Protein AF-A0A5N5SVX3-F1 (afdb_monomer)

Sequence (166 aa):
MLTALQTALSVWGTINLKQEFDIITFYPKSSYVYQILTKINQYFPHEGMRGTVYIENIDLPEELNKLQWLSESLKKNKFISKLDNLEIEDVSREFFSEILGKFLFSPKGMKYQNYFFFNESLECLEDAPEILAVKFHYVHRIINGRDDQLKAMDEVKSLVAGANFS

pLDDT: mean 88.14, std 5.83, range [69.75, 96.25]

Secondary structure (DSSP, 8-state):
-HHHHHHHHHHHHHHT------GGGGS-TTSHHHHHHHHHHHH-TT---EEEEEEES--HHHHHHHHHHHHHHHHH-TTEEEE---------HHHHHHHHHHHHHSTTTGGGGGGEEESS---TTSPPPPEEEEEEEEEEPP--SHHHHHHHHHHHHHHHHHH---

Organism: NCBI:txid96803

Nearest PDB structures (foldseek):
  7df8-assembly1_A  TM=6.573E-01  e=2.166E-01  Homo sapiens
  3t9n-assembly1_D  TM=5.082E-01  e=9.854E-01  Caldanaerobacter subterraneus subsp. tengcongensis
  6v3f-assembly1_A  TM=3.993E-01  e=5.447E-01  Rattus norvegicus
  5euf-assembly1_B  TM=2.939E-01  e=3.679E+00  Helicobacter pylori
  6yws-assembly1_f  TM=1.762E-01  e=3.019E+00  Neurospora crassa OR74A

InterPro domains:
  IPR051697 Patched domain-containing protein [PTHR10796] (3-162)

Solvent-accessible surface area (backbone atoms only — not comparable to full-atom values): 9692 Å² total; per-residue (Å²): 112,72,66,62,51,54,49,50,52,51,51,54,52,60,73,67,61,74,81,70,87,62,75,65,79,75,42,58,80,87,38,68,65,34,51,50,55,54,48,48,55,69,77,42,70,59,65,31,62,74,47,74,52,78,45,68,61,49,58,55,74,80,41,48,65,44,52,51,51,45,52,54,51,48,68,68,34,89,50,43,61,47,68,66,81,82,87,74,78,94,53,61,71,92,50,36,37,49,51,47,20,48,38,35,74,30,94,82,28,43,85,50,45,86,28,54,38,51,81,53,84,85,53,86,92,37,59,40,56,62,56,46,29,42,44,51,46,35,24,26,32,64,64,83,54,52,72,57,45,51,50,47,51,49,52,51,51,51,49,58,62,68,49,62,84,97

Radius of gyration: 22.87 Å; Cα contacts (8 Å, |Δi|>4): 187; chains: 1; bounding box: 53×40×68 Å

Foldseek 3Di:
DVVVVVVVVVVVCVVPDAPFDDPLVPDDCPDPVNVVVVVCCVPVQWFADKDKDKDFPFPCLVLVVLVVQLQVLLVPDPFFRDWDDDPDDNDPPVCRQQVLLAQCPDPNNVVQVVQFDAPDDRDHNDGHHHTGMGMIMTTTTDDGGDVVVVVVVVSSVVSVVVSPGD

Mean predicted aligned error: 7.03 Å

Structure (mmCIF, N/CA/C/O backbone):
data_AF-A0A5N5SVX3-F1
#
_entry.id   AF-A0A5N5SVX3-F1
#
loop_
_atom_site.group_PDB
_atom_site.id
_atom_site.type_symbol
_atom_site.label_atom_id
_atom_site.label_alt_id
_atom_site.label_comp_id
_atom_site.label_asym_id
_atom_site.label_entity_id
_atom_site.label_seq_id
_atom_site.pdbx_PDB_ins_code
_atom_site.Cartn_x
_atom_site.Cartn_y
_atom_site.Cartn_z
_atom_site.occupancy
_atom_site.B_iso_or_equiv
_atom_site.auth_seq_id
_atom_site.auth_comp_id
_atom_site.auth_asym_id
_atom_site.auth_atom_id
_atom_site.pdbx_PDB_model_num
ATOM 1 N N . MET A 1 1 ? 28.198 -23.779 -42.600 1.00 69.75 1 MET A N 1
ATOM 2 C CA . MET A 1 1 ? 28.848 -22.768 -41.731 1.00 69.75 1 MET A CA 1
ATOM 3 C C . MET A 1 1 ? 27.986 -21.521 -41.531 1.00 69.75 1 MET A C 1
ATOM 5 O O . MET A 1 1 ? 27.806 -21.139 -40.386 1.00 69.75 1 MET A O 1
ATOM 9 N N . LEU A 1 2 ? 27.398 -20.923 -42.577 1.00 86.56 2 LEU A N 1
ATOM 10 C CA . LEU A 1 2 ? 26.592 -19.692 -42.452 1.00 86.56 2 LEU A CA 1
ATOM 11 C C . LEU A 1 2 ? 25.336 -19.841 -41.564 1.00 86.56 2 LEU A C 1
ATOM 13 O O . LEU A 1 2 ? 25.041 -18.973 -40.750 1.00 86.56 2 LEU A O 1
ATOM 17 N N . THR A 1 3 ? 24.634 -20.972 -41.666 1.00 92.06 3 THR A N 1
ATOM 18 C CA . THR A 1 3 ? 23.423 -21.250 -40.873 1.00 92.06 3 THR A CA 1
ATOM 19 C C . THR A 1 3 ? 23.722 -21.395 -39.382 1.00 92.06 3 THR A C 1
ATOM 21 O O . THR A 1 3 ? 23.010 -20.826 -38.564 1.00 92.06 3 THR A O 1
ATOM 24 N N . ALA A 1 4 ? 24.817 -22.076 -39.030 1.00 91.94 4 ALA A N 1
ATOM 25 C CA . ALA A 1 4 ? 25.261 -22.227 -37.644 1.00 91.94 4 ALA A CA 1
ATOM 26 C C . ALA A 1 4 ? 25.611 -20.875 -36.993 1.00 91.94 4 ALA A C 1
ATOM 28 O O . ALA A 1 4 ? 25.334 -20.654 -35.814 1.00 91.94 4 ALA A O 1
ATOM 29 N N . LEU A 1 5 ? 26.175 -19.946 -37.774 1.00 94.56 5 LEU A N 1
ATOM 30 C CA . LEU A 1 5 ? 26.457 -18.586 -37.317 1.00 94.56 5 LEU A CA 1
ATOM 31 C C . LEU A 1 5 ? 25.161 -17.796 -37.068 1.00 94.56 5 LEU A C 1
ATOM 33 O O . LEU A 1 5 ? 25.022 -17.159 -36.027 1.00 94.56 5 LEU A O 1
ATOM 37 N N . GLN A 1 6 ? 24.187 -17.880 -37.979 1.00 92.62 6 GLN A N 1
ATOM 38 C CA . GLN A 1 6 ? 22.890 -17.214 -37.823 1.00 92.62 6 GLN A CA 1
ATOM 39 C C . GLN A 1 6 ? 22.106 -17.755 -36.620 1.00 92.62 6 GLN A C 1
ATOM 41 O O . GLN A 1 6 ? 21.503 -16.974 -35.881 1.00 92.62 6 GLN A O 1
ATOM 46 N N . THR A 1 7 ? 22.148 -19.068 -36.373 1.00 95.56 7 THR A N 1
ATOM 47 C CA . THR A 1 7 ? 21.523 -19.651 -35.179 1.00 95.56 7 THR A CA 1
ATOM 48 C C . THR A 1 7 ? 22.220 -19.198 -33.903 1.00 95.56 7 THR A C 1
ATOM 50 O O . THR A 1 7 ? 21.536 -18.850 -32.948 1.00 95.56 7 THR A O 1
ATOM 53 N N . ALA A 1 8 ? 23.556 -19.121 -33.886 1.00 95.19 8 ALA A N 1
ATOM 54 C CA . ALA A 1 8 ? 24.293 -18.645 -32.715 1.00 95.19 8 ALA A CA 1
ATOM 55 C C . ALA A 1 8 ? 23.952 -17.183 -32.376 1.00 95.19 8 ALA A C 1
ATOM 57 O O . ALA A 1 8 ? 23.691 -16.867 -31.217 1.00 95.19 8 ALA A O 1
ATOM 58 N N . LEU A 1 9 ? 23.865 -16.309 -33.386 1.00 95.44 9 LEU A N 1
ATOM 59 C CA . LEU A 1 9 ? 23.450 -14.913 -33.207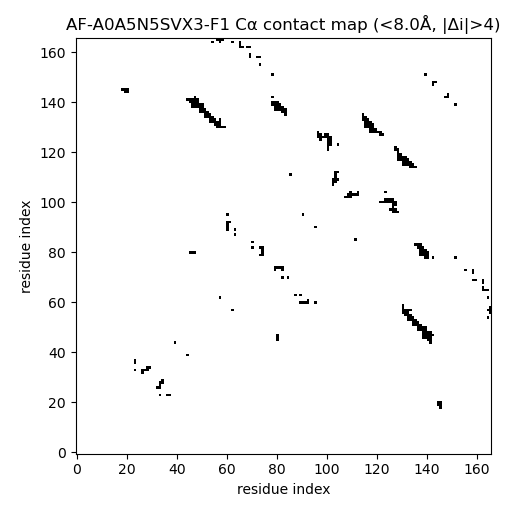 1.00 95.44 9 LEU A CA 1
ATOM 60 C C . LEU A 1 9 ? 21.994 -14.795 -32.737 1.00 95.44 9 LEU A C 1
ATOM 62 O O . LEU A 1 9 ? 21.694 -13.983 -31.865 1.00 95.44 9 LEU A O 1
ATOM 66 N N . SER A 1 10 ? 21.102 -15.632 -33.270 1.00 95.44 10 SER A N 1
ATOM 67 C CA . SER A 1 10 ? 19.686 -15.642 -32.879 1.00 95.44 10 SER A CA 1
ATOM 68 C C . SER A 1 10 ? 19.505 -16.099 -31.429 1.00 95.44 10 SER A C 1
ATOM 70 O O . SER A 1 10 ? 18.766 -15.474 -30.669 1.00 95.44 10 SER A O 1
ATOM 72 N N . VAL A 1 11 ? 20.222 -17.149 -31.014 1.00 96.19 11 VAL A N 1
ATOM 73 C CA . VAL A 1 11 ? 20.224 -17.632 -29.624 1.00 96.19 11 VAL A CA 1
ATOM 74 C C . VAL A 1 11 ? 20.795 -16.566 -28.691 1.00 96.19 11 VAL A C 1
ATOM 76 O O . VAL A 1 11 ? 20.185 -16.264 -27.669 1.00 96.19 11 VAL A O 1
ATOM 79 N N . TRP A 1 12 ? 21.914 -15.936 -29.059 1.00 96.25 12 TRP A N 1
ATOM 80 C CA . TRP A 1 12 ? 22.507 -14.863 -28.259 1.00 96.25 12 TRP A CA 1
ATOM 81 C C . TRP A 1 12 ? 21.570 -13.656 -28.114 1.00 96.25 12 TRP A C 1
ATOM 83 O O . TRP A 1 12 ? 21.415 -13.129 -27.012 1.00 96.25 12 TRP A O 1
ATOM 93 N N . GLY A 1 13 ? 20.892 -13.253 -29.192 1.00 94.31 13 GLY A N 1
ATOM 94 C CA . GLY A 1 13 ? 19.885 -12.192 -29.148 1.00 94.31 13 GLY A CA 1
ATOM 95 C C . GLY A 1 13 ? 18.689 -12.552 -28.264 1.00 94.31 13 GLY A C 1
ATOM 96 O O . GLY A 1 13 ? 18.210 -11.710 -27.511 1.00 94.31 13 GLY A O 1
ATOM 97 N N . THR A 1 14 ? 18.257 -13.815 -28.289 1.00 93.94 14 THR A N 1
ATOM 98 C CA . THR A 1 14 ? 17.138 -14.300 -27.464 1.00 93.94 14 THR A CA 1
ATOM 99 C C . THR A 1 14 ? 17.491 -14.306 -25.975 1.00 93.94 14 THR A C 1
ATOM 101 O O . THR A 1 14 ? 16.673 -13.905 -25.155 1.00 93.94 14 THR A O 1
ATOM 104 N N . ILE A 1 15 ? 18.717 -14.702 -25.614 1.00 92.88 15 ILE A N 1
ATOM 105 C CA . ILE A 1 15 ? 19.181 -14.712 -24.215 1.00 92.88 15 ILE A CA 1
ATOM 106 C C . ILE A 1 15 ? 19.288 -13.289 -23.645 1.00 92.88 15 ILE A C 1
ATOM 108 O O . ILE A 1 15 ? 19.004 -13.077 -22.470 1.00 92.88 15 ILE A O 1
ATOM 112 N N . ASN A 1 16 ? 19.681 -12.308 -24.462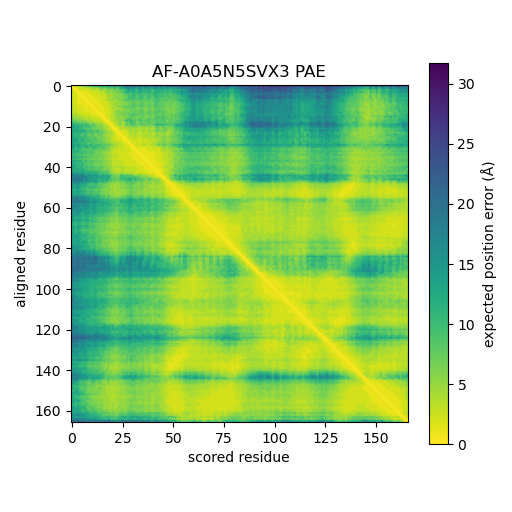 1.00 89.81 16 ASN A N 1
ATOM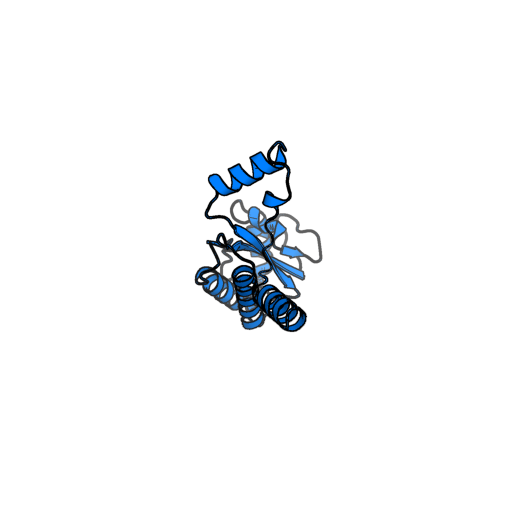 113 C CA . ASN A 1 16 ? 19.842 -10.916 -24.026 1.00 89.81 16 ASN A CA 1
ATOM 114 C C . ASN A 1 16 ? 18.563 -10.074 -24.155 1.00 89.81 16 ASN A C 1
ATOM 116 O O . ASN A 1 16 ? 18.600 -8.863 -23.920 1.00 89.81 16 ASN A O 1
ATOM 120 N N . LEU A 1 17 ? 17.438 -10.683 -24.536 1.00 87.88 17 LEU A N 1
ATOM 121 C CA . LEU A 1 17 ? 16.177 -9.976 -24.682 1.00 87.88 17 LEU A CA 1
ATOM 122 C C . LEU A 1 17 ? 15.683 -9.510 -23.305 1.00 87.88 17 LEU A C 1
ATOM 124 O O . LEU A 1 17 ? 15.272 -10.311 -22.466 1.00 87.88 17 LEU A O 1
ATOM 128 N N . LYS A 1 18 ? 15.699 -8.197 -23.076 1.00 80.06 18 LYS A N 1
ATOM 129 C CA . LYS A 1 18 ? 15.098 -7.592 -21.888 1.00 80.06 18 LYS A CA 1
ATOM 130 C C . LYS A 1 18 ? 13.640 -7.261 -22.161 1.00 80.06 18 LYS A C 1
ATOM 132 O O . LYS A 1 18 ? 13.321 -6.569 -23.124 1.00 80.06 18 LYS A O 1
ATOM 137 N N . GLN A 1 19 ? 12.757 -7.725 -21.286 1.00 74.62 19 GLN A N 1
ATOM 138 C CA . GLN A 1 19 ? 11.367 -7.293 -21.286 1.00 74.62 19 GLN A CA 1
ATOM 139 C C . GLN A 1 19 ? 11.259 -5.981 -20.500 1.00 74.62 19 GLN A C 1
ATOM 141 O O . GLN A 1 19 ? 11.097 -5.989 -19.279 1.00 74.62 19 GLN A O 1
ATOM 146 N N . GLU A 1 20 ? 11.366 -4.857 -21.206 1.00 76.69 20 GLU A N 1
ATOM 147 C CA . GLU A 1 20 ? 11.104 -3.519 -20.674 1.00 76.69 20 GLU A CA 1
ATOM 148 C C . GLU A 1 20 ? 9.802 -2.989 -21.278 1.00 76.69 20 GLU A C 1
ATOM 150 O O . GLU A 1 20 ? 9.623 -2.980 -22.495 1.00 76.69 20 GLU A O 1
ATOM 155 N N . PHE A 1 21 ? 8.865 -2.587 -20.420 1.00 73.19 21 PHE A N 1
ATOM 156 C CA . PHE A 1 21 ? 7.605 -1.982 -20.834 1.00 73.19 21 PHE A CA 1
ATOM 157 C C . PHE A 1 21 ? 7.541 -0.563 -20.280 1.00 73.19 21 PHE A C 1
ATOM 159 O O . PHE A 1 21 ? 7.346 -0.371 -19.081 1.00 73.19 21 PHE A O 1
ATOM 166 N N . ASP A 1 22 ? 7.721 0.422 -21.158 1.00 77.88 22 ASP A N 1
ATOM 167 C CA . ASP A 1 22 ? 7.494 1.831 -20.851 1.00 77.88 22 ASP A CA 1
ATOM 168 C C . ASP A 1 22 ? 6.307 2.345 -21.665 1.00 77.88 22 ASP A C 1
ATOM 170 O O . ASP A 1 22 ? 6.389 2.524 -22.881 1.00 77.88 22 ASP A O 1
ATOM 174 N N . ILE A 1 23 ? 5.203 2.601 -20.965 1.00 76.69 23 ILE A N 1
ATOM 175 C CA . ILE A 1 23 ? 3.941 3.074 -21.537 1.00 76.69 23 ILE A CA 1
ATOM 176 C C . ILE A 1 23 ? 4.133 4.387 -22.316 1.00 76.69 23 ILE A C 1
ATOM 178 O O . ILE A 1 23 ? 3.472 4.594 -23.333 1.00 76.69 23 ILE A O 1
ATOM 182 N N . ILE A 1 24 ? 5.042 5.268 -21.884 1.00 82.31 24 ILE A N 1
ATOM 183 C CA . ILE A 1 24 ? 5.230 6.593 -22.497 1.00 82.31 24 ILE A CA 1
ATOM 184 C C . ILE A 1 24 ? 5.788 6.464 -23.915 1.00 82.31 24 ILE A C 1
ATOM 186 O O . ILE A 1 24 ? 5.384 7.214 -24.806 1.00 82.31 24 ILE A O 1
ATOM 190 N N . THR A 1 25 ? 6.650 5.471 -24.145 1.00 83.44 25 THR A N 1
ATOM 191 C CA . THR A 1 25 ? 7.252 5.195 -25.455 1.00 83.44 25 THR A CA 1
ATOM 192 C C . THR A 1 25 ? 6.215 4.766 -26.505 1.00 83.44 25 THR A C 1
ATOM 194 O O . THR A 1 25 ? 6.422 4.996 -27.696 1.00 83.44 25 THR A O 1
ATOM 197 N N . PHE A 1 26 ? 5.069 4.210 -26.094 1.00 87.88 26 PHE A N 1
ATOM 198 C CA . PHE A 1 26 ? 3.999 3.807 -27.017 1.00 87.88 26 PHE A CA 1
ATOM 199 C C . PHE A 1 26 ? 3.125 4.974 -27.502 1.00 87.88 26 PHE A C 1
ATOM 201 O O . PHE A 1 26 ? 2.400 4.820 -28.487 1.00 87.88 26 PHE A O 1
ATOM 208 N N . TYR A 1 27 ? 3.180 6.141 -26.852 1.00 91.56 27 TYR A N 1
ATOM 209 C CA . TYR A 1 27 ? 2.367 7.291 -27.242 1.00 91.56 27 TYR A CA 1
ATOM 210 C C . TYR A 1 27 ? 3.071 8.184 -28.276 1.00 91.56 27 TYR A C 1
ATOM 212 O O . TYR A 1 27 ? 4.267 8.460 -28.157 1.00 91.56 27 TYR A O 1
ATOM 220 N N . PRO A 1 28 ? 2.339 8.731 -29.270 1.00 93.50 28 PRO A N 1
ATOM 221 C CA . PRO A 1 28 ? 2.896 9.727 -30.177 1.00 93.50 28 PRO A CA 1
ATOM 222 C C . PRO A 1 28 ? 3.381 10.953 -29.401 1.00 93.50 28 PRO A C 1
ATOM 224 O O . PRO A 1 28 ? 2.636 11.503 -28.586 1.00 93.50 28 PRO A O 1
ATOM 227 N N . LYS A 1 29 ? 4.590 11.442 -29.701 1.00 90.75 29 LYS A N 1
ATOM 228 C CA . LYS A 1 29 ? 5.178 12.616 -29.025 1.00 90.75 29 LYS A CA 1
ATOM 229 C C . LYS A 1 29 ? 4.335 13.892 -29.158 1.00 90.75 29 LYS A C 1
ATOM 231 O O . LYS A 1 29 ? 4.415 14.772 -28.309 1.00 90.75 29 LYS A O 1
ATOM 236 N N . SER A 1 30 ? 3.529 13.992 -30.217 1.00 92.62 30 SER A N 1
ATOM 237 C CA . SER A 1 30 ? 2.586 15.093 -30.446 1.00 92.62 30 SER A CA 1
ATOM 238 C C . SER A 1 30 ? 1.310 14.992 -29.606 1.00 92.62 30 SER A C 1
ATOM 240 O O . SER A 1 30 ? 0.581 15.975 -29.488 1.00 92.62 30 SER A O 1
ATOM 242 N N . SER A 1 31 ? 1.019 13.828 -29.021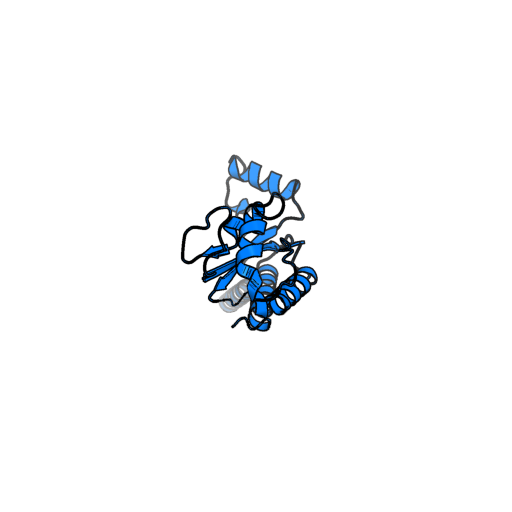 1.00 95.25 31 SER A N 1
ATOM 243 C CA . SER A 1 31 ? -0.189 13.629 -28.228 1.00 95.25 31 SER A CA 1
ATOM 244 C C . SER A 1 31 ? -0.136 14.419 -26.921 1.00 95.25 31 SER A C 1
ATOM 246 O O . SER A 1 31 ? 0.914 14.581 -26.294 1.00 95.25 31 SER A O 1
ATOM 248 N N . TYR A 1 32 ? -1.303 14.881 -26.480 1.00 93.25 32 TYR A N 1
ATOM 249 C CA . TYR A 1 32 ? -1.465 15.527 -25.179 1.00 93.25 32 TYR A CA 1
ATOM 250 C C . TYR A 1 32 ? -1.068 14.596 -24.020 1.00 93.25 32 TYR A C 1
ATOM 252 O O . TYR A 1 32 ? -0.412 15.024 -23.072 1.00 93.25 32 TYR A O 1
ATOM 260 N N . VAL A 1 33 ? -1.389 13.301 -24.139 1.00 91.81 33 VAL A N 1
ATOM 261 C CA . VAL A 1 33 ? -1.057 12.267 -23.146 1.00 91.81 33 VAL A CA 1
ATOM 262 C C . VAL A 1 33 ? 0.454 12.161 -22.939 1.00 91.81 33 VAL A C 1
ATOM 264 O O . VAL A 1 33 ? 0.912 12.207 -21.800 1.00 91.81 33 VAL A O 1
ATOM 267 N N . TYR A 1 34 ? 1.243 12.100 -24.018 1.00 92.50 34 TYR A N 1
ATOM 268 C CA . TYR A 1 34 ? 2.705 12.059 -23.924 1.00 92.50 34 TYR A CA 1
ATOM 269 C C . TYR A 1 34 ? 3.264 13.280 -23.178 1.00 92.50 34 TYR A C 1
ATOM 271 O O . TYR A 1 34 ? 4.122 13.142 -22.303 1.00 92.50 34 TYR A O 1
ATOM 279 N N . GLN A 1 35 ? 2.756 14.476 -23.490 1.00 92.00 35 GLN A N 1
ATOM 280 C CA . GLN A 1 35 ? 3.195 15.716 -22.847 1.00 92.00 35 GLN A CA 1
ATOM 281 C C . GLN A 1 35 ? 2.881 15.716 -21.347 1.00 92.00 35 GLN A C 1
ATOM 283 O O . GLN A 1 35 ? 3.763 16.042 -20.553 1.00 92.00 35 GLN A O 1
ATOM 288 N N . ILE A 1 36 ? 1.675 15.295 -20.949 1.00 91.06 36 ILE A N 1
ATOM 289 C CA . ILE A 1 36 ? 1.307 15.165 -19.532 1.00 91.06 36 ILE A CA 1
ATOM 290 C C . ILE A 1 36 ? 2.212 14.168 -18.820 1.00 91.06 36 ILE A C 1
ATOM 292 O O . ILE A 1 36 ? 2.809 14.522 -17.808 1.00 91.06 36 ILE A O 1
ATOM 296 N N . LEU A 1 37 ? 2.328 12.938 -19.327 1.00 88.69 37 LEU A N 1
ATOM 297 C CA . LEU A 1 37 ? 3.074 11.879 -18.641 1.00 88.69 37 LEU A CA 1
ATOM 298 C C . LEU A 1 37 ? 4.551 12.254 -18.477 1.00 88.69 37 LEU A C 1
ATOM 300 O O . LEU A 1 37 ? 5.133 12.058 -17.412 1.00 88.69 37 LEU A O 1
ATOM 304 N N . THR A 1 38 ? 5.133 12.894 -19.495 1.00 88.00 38 THR A N 1
ATOM 305 C CA . THR A 1 38 ? 6.503 13.418 -19.427 1.00 88.00 38 THR A CA 1
ATOM 306 C C . THR A 1 38 ? 6.640 14.492 -18.345 1.00 88.00 38 THR A C 1
ATOM 308 O O . THR A 1 38 ? 7.619 14.499 -17.601 1.00 88.00 38 THR A O 1
ATOM 311 N N . LYS A 1 39 ? 5.662 15.399 -18.226 1.00 90.62 39 LYS A N 1
ATOM 312 C CA . LYS A 1 39 ? 5.670 16.459 -17.207 1.00 90.62 39 LYS A CA 1
ATOM 313 C C . LYS A 1 39 ? 5.457 15.907 -15.801 1.00 90.62 39 LYS A C 1
ATOM 315 O O . LYS A 1 39 ? 6.141 16.357 -14.890 1.00 90.62 39 LYS A O 1
ATOM 320 N N . ILE A 1 40 ? 4.585 14.914 -15.630 1.00 87.25 40 ILE A N 1
ATOM 321 C CA . ILE A 1 40 ? 4.394 14.221 -14.349 1.00 87.25 40 ILE A CA 1
ATOM 322 C C . ILE A 1 40 ? 5.715 13.589 -13.902 1.00 87.25 40 ILE A C 1
ATOM 324 O O . ILE A 1 40 ? 6.174 13.879 -12.803 1.00 87.25 40 ILE A O 1
ATOM 328 N N . ASN A 1 41 ? 6.386 12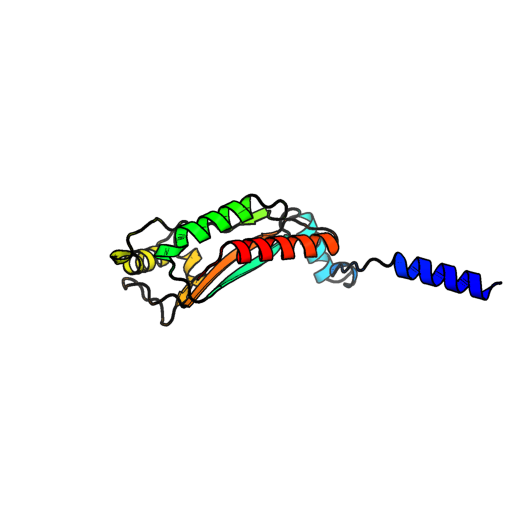.836 -14.775 1.00 82.25 41 ASN A N 1
ATOM 329 C CA . ASN A 1 41 ? 7.680 12.231 -14.445 1.00 82.25 41 ASN A CA 1
ATOM 330 C C . ASN A 1 41 ? 8.780 13.268 -14.168 1.00 82.25 41 ASN A C 1
ATOM 332 O O . ASN A 1 41 ? 9.676 13.018 -13.366 1.00 82.25 41 ASN A O 1
ATOM 336 N N . GLN A 1 42 ? 8.718 14.435 -14.816 1.00 87.06 42 GLN A N 1
ATOM 337 C CA . GLN A 1 42 ? 9.669 15.525 -14.600 1.00 87.06 42 GLN A CA 1
ATOM 338 C C . GLN A 1 42 ? 9.466 16.220 -13.241 1.00 87.06 42 GLN A C 1
ATOM 340 O O . GLN A 1 42 ? 10.449 16.532 -12.571 1.00 87.06 42 GLN A O 1
ATOM 345 N N . TYR A 1 43 ? 8.218 16.501 -12.850 1.00 89.44 43 TYR A N 1
ATOM 346 C CA . TYR A 1 43 ? 7.905 17.266 -11.634 1.00 89.44 43 TYR A CA 1
ATOM 347 C C . TYR A 1 43 ? 7.699 16.399 -10.385 1.00 89.44 43 TYR A C 1
ATOM 349 O O . TYR A 1 43 ? 7.895 16.897 -9.279 1.00 89.44 43 TYR A O 1
ATOM 357 N N . PHE A 1 44 ? 7.368 15.115 -10.541 1.00 83.38 44 PHE A N 1
ATOM 358 C CA . PHE A 1 44 ? 7.144 14.171 -9.441 1.00 83.38 44 PHE A CA 1
ATOM 359 C C . PHE A 1 44 ? 8.108 12.967 -9.501 1.00 83.38 44 PHE A C 1
ATOM 361 O O . PHE A 1 44 ? 7.667 11.820 -9.521 1.00 83.38 44 PHE A O 1
ATOM 368 N N . PRO A 1 45 ? 9.442 13.180 -9.482 1.00 74.25 45 PRO A N 1
ATOM 369 C CA . PRO A 1 45 ? 10.441 12.121 -9.676 1.00 74.25 45 PRO A CA 1
ATOM 370 C C . PRO A 1 45 ? 10.594 11.157 -8.479 1.00 74.25 45 PRO A C 1
ATOM 372 O O . PRO A 1 45 ? 11.460 10.281 -8.485 1.00 74.25 45 PRO A O 1
ATOM 375 N N . HIS A 1 46 ? 9.797 11.320 -7.422 1.00 73.00 46 HIS A N 1
ATOM 376 C CA . HIS A 1 46 ? 9.877 10.521 -6.192 1.00 73.00 46 HIS A CA 1
ATOM 377 C C . HIS A 1 46 ? 8.580 9.771 -5.860 1.00 73.00 46 HIS A C 1
ATOM 379 O O . HIS A 1 46 ? 8.553 8.990 -4.903 1.00 73.00 46 HIS A O 1
ATOM 385 N N . GLU A 1 47 ? 7.528 9.975 -6.654 1.00 78.44 47 GLU A N 1
ATOM 386 C CA . GLU A 1 47 ? 6.248 9.289 -6.510 1.00 78.44 47 GLU A CA 1
ATOM 387 C C . GLU A 1 47 ? 6.142 8.213 -7.591 1.00 78.44 47 GLU A C 1
ATOM 389 O O . GLU A 1 47 ? 5.934 8.496 -8.767 1.00 78.44 47 GLU A O 1
ATOM 394 N N . GLY A 1 48 ? 6.364 6.963 -7.189 1.00 83.81 48 GLY A N 1
ATOM 395 C CA . GLY A 1 48 ? 6.134 5.805 -8.040 1.00 83.81 48 GLY A CA 1
ATOM 396 C C . GLY A 1 48 ? 4.672 5.367 -8.015 1.00 83.81 48 GLY A C 1
ATOM 397 O O . GLY A 1 48 ? 3.759 6.116 -7.668 1.00 83.81 48 GLY A O 1
ATOM 398 N N . MET A 1 49 ? 4.438 4.105 -8.369 1.00 84.62 49 MET A N 1
ATOM 399 C CA . MET A 1 49 ? 3.087 3.550 -8.388 1.00 84.62 49 MET A CA 1
ATOM 400 C C . MET A 1 49 ? 2.510 3.423 -6.973 1.00 84.62 49 MET A C 1
ATOM 402 O O . MET A 1 49 ? 3.184 2.963 -6.045 1.00 84.62 49 MET A O 1
ATOM 406 N N . ARG A 1 50 ? 1.236 3.799 -6.824 1.00 89.62 50 ARG A N 1
ATOM 407 C CA . ARG A 1 50 ? 0.464 3.563 -5.602 1.00 89.62 50 ARG A CA 1
ATOM 408 C C . ARG A 1 50 ? 0.015 2.104 -5.553 1.00 89.62 50 ARG A C 1
ATOM 410 O O . ARG A 1 50 ? -0.621 1.625 -6.488 1.00 89.62 50 ARG A O 1
ATOM 417 N N . GLY A 1 51 ? 0.307 1.436 -4.446 1.00 91.06 51 GLY A N 1
ATOM 418 C CA . GLY A 1 51 ? -0.252 0.137 -4.101 1.00 91.06 51 GLY A CA 1
ATOM 419 C C . GLY A 1 51 ? -1.315 0.257 -3.012 1.00 91.06 51 GLY A C 1
ATOM 420 O O . GLY A 1 51 ? -1.359 1.233 -2.257 1.00 91.06 51 GLY A O 1
ATOM 421 N N . THR A 1 52 ? -2.195 -0.738 -2.953 1.00 92.75 52 THR A N 1
ATOM 422 C CA . THR A 1 52 ? -3.221 -0.863 -1.913 1.00 92.75 52 THR A CA 1
ATOM 423 C C . THR A 1 52 ? -3.181 -2.280 -1.380 1.00 92.75 52 THR A C 1
ATOM 425 O O . THR A 1 52 ? -3.179 -3.226 -2.166 1.00 92.75 52 THR A O 1
ATOM 428 N N . VAL 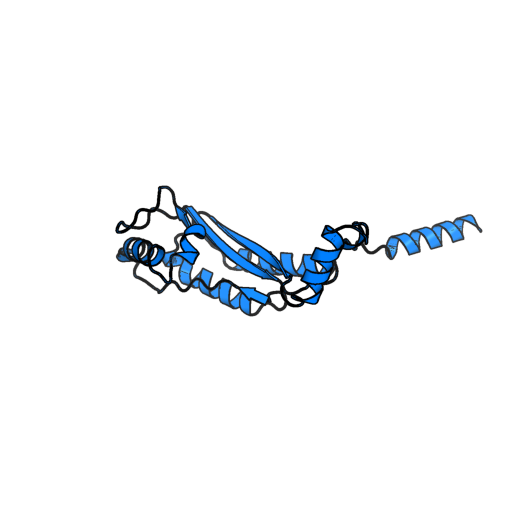A 1 53 ? -3.143 -2.413 -0.061 1.00 91.81 53 VAL A N 1
ATOM 429 C CA . VAL A 1 53 ? -3.300 -3.701 0.614 1.00 91.81 53 VAL A CA 1
ATOM 430 C C . VAL A 1 53 ? -4.714 -3.756 1.161 1.00 91.81 53 VAL A C 1
ATOM 432 O O . VAL A 1 53 ? -5.177 -2.772 1.735 1.00 91.81 53 VAL A O 1
ATOM 435 N N . TYR A 1 54 ? -5.377 -4.889 0.959 1.00 91.88 54 TYR A N 1
ATOM 436 C CA . TYR A 1 54 ? -6.682 -5.205 1.524 1.00 91.88 54 TYR A CA 1
ATOM 437 C C . TYR A 1 54 ? -6.492 -6.355 2.508 1.00 91.88 54 TYR A C 1
ATOM 439 O O . TYR A 1 54 ? -5.833 -7.339 2.172 1.00 91.88 54 TYR A O 1
ATOM 447 N N . ILE A 1 55 ? -7.028 -6.199 3.712 1.00 91.12 55 ILE A N 1
ATOM 448 C CA . ILE A 1 55 ? -7.039 -7.212 4.764 1.00 91.12 55 ILE A CA 1
ATOM 449 C C . ILE A 1 55 ? -8.507 -7.510 5.049 1.00 91.12 55 ILE A C 1
ATOM 451 O O . ILE A 1 55 ? -9.258 -6.593 5.374 1.00 91.12 55 ILE A O 1
ATOM 455 N N . GLU A 1 56 ? -8.910 -8.762 4.872 1.00 90.75 56 GLU A N 1
ATOM 456 C CA . GLU A 1 56 ? -10.282 -9.236 5.078 1.00 90.75 56 GLU A CA 1
ATOM 457 C C . GLU A 1 56 ? -10.396 -9.958 6.425 1.00 90.75 56 GLU A C 1
ATOM 459 O O . GLU A 1 56 ? -9.417 -10.549 6.875 1.00 90.75 56 GLU A O 1
ATOM 464 N N . ASN A 1 57 ? -11.590 -9.935 7.027 1.00 83.94 57 ASN A N 1
ATOM 465 C CA . ASN A 1 57 ? -11.943 -10.641 8.266 1.00 83.94 57 ASN A CA 1
ATOM 466 C C . ASN A 1 57 ? -10.970 -10.380 9.431 1.00 83.94 57 ASN A C 1
ATOM 468 O O . ASN A 1 57 ? -10.499 -11.315 10.066 1.00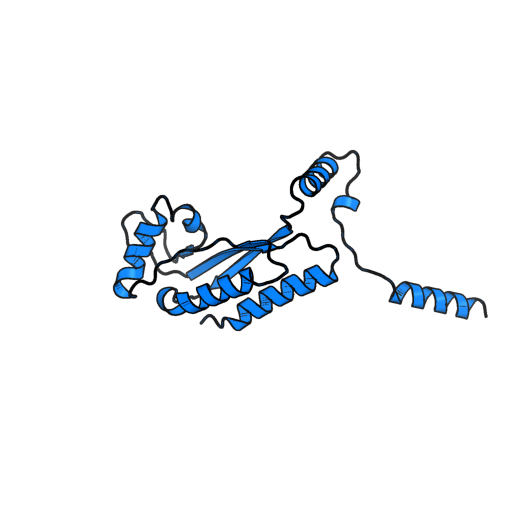 83.94 57 ASN A O 1
ATOM 472 N N . ILE A 1 58 ? -10.660 -9.109 9.697 1.00 84.44 58 ILE A N 1
ATOM 473 C CA . ILE A 1 58 ? -9.690 -8.698 10.722 1.00 84.44 58 ILE A CA 1
ATOM 474 C C . ILE A 1 58 ? -10.377 -8.289 12.032 1.00 84.44 58 ILE A C 1
ATOM 476 O O . ILE A 1 58 ? -11.175 -7.350 12.050 1.00 84.44 58 ILE A O 1
ATOM 480 N N . ASP A 1 59 ? -9.988 -8.914 13.149 1.00 87.38 59 ASP A N 1
ATOM 481 C CA . ASP A 1 59 ? -10.312 -8.422 14.498 1.00 87.38 59 ASP A CA 1
ATOM 482 C C . ASP A 1 59 ? -9.351 -7.286 14.879 1.00 87.38 59 ASP A C 1
ATOM 484 O O . ASP A 1 59 ? -8.330 -7.461 15.549 1.00 87.38 59 ASP A O 1
ATOM 488 N N . LEU A 1 60 ? -9.664 -6.093 14.374 1.00 84.62 60 LEU A N 1
ATOM 489 C CA . LEU A 1 60 ? -8.783 -4.932 14.422 1.00 84.62 60 LEU A CA 1
ATOM 490 C C . LEU A 1 60 ? -8.233 -4.590 15.823 1.00 84.62 60 LEU A C 1
ATOM 492 O O . LEU A 1 60 ? -7.028 -4.348 15.882 1.00 84.62 60 LEU A O 1
ATOM 496 N N . PRO A 1 61 ? -9.022 -4.604 16.923 1.00 85.81 61 PRO A N 1
ATOM 497 C CA . PRO A 1 61 ? -8.516 -4.383 18.281 1.00 85.81 61 PRO A CA 1
ATOM 498 C C . PRO A 1 61 ? -7.327 -5.274 18.667 1.00 85.81 61 PRO A C 1
ATOM 500 O O . PRO A 1 61 ? -6.363 -4.790 19.251 1.00 85.81 61 PRO A O 1
ATOM 503 N N . GLU A 1 62 ? -7.362 -6.564 18.325 1.00 87.56 62 GLU A N 1
ATOM 504 C CA . GLU A 1 62 ? -6.299 -7.518 18.686 1.00 87.56 62 GLU A CA 1
ATOM 505 C C . GLU A 1 62 ? -5.116 -7.457 17.713 1.00 87.56 62 GLU A C 1
ATOM 507 O O . GLU A 1 62 ? -3.971 -7.771 18.055 1.00 87.56 62 GLU A O 1
ATOM 512 N N . GLU A 1 63 ? -5.381 -7.046 16.474 1.00 87.81 63 GLU A N 1
ATOM 513 C CA . GLU A 1 63 ? -4.403 -7.047 15.391 1.00 87.81 63 GLU A CA 1
ATOM 514 C C . GLU A 1 63 ? -3.706 -5.694 15.175 1.00 87.81 63 GLU A C 1
ATOM 516 O O . GLU A 1 63 ? -2.831 -5.591 14.306 1.00 87.81 63 GLU A O 1
ATOM 521 N N . LEU A 1 64 ? -3.998 -4.670 15.994 1.00 87.38 64 LEU A N 1
ATOM 522 C CA . LEU A 1 64 ? -3.332 -3.358 15.933 1.00 87.38 64 LEU A CA 1
ATOM 523 C C . LEU A 1 64 ? -1.801 -3.485 15.968 1.00 87.38 64 LEU A C 1
ATOM 525 O O . LEU A 1 64 ? -1.101 -2.837 15.187 1.00 87.38 64 LEU A O 1
ATOM 529 N N . ASN A 1 65 ? -1.274 -4.389 16.799 1.00 88.00 65 ASN A N 1
ATOM 530 C CA . ASN A 1 65 ? 0.165 -4.654 16.888 1.00 88.00 65 ASN A CA 1
ATOM 531 C C . ASN A 1 65 ? 0.745 -5.219 15.577 1.00 88.00 65 ASN A C 1
ATOM 533 O O . ASN A 1 65 ? 1.841 -4.830 15.161 1.00 88.00 65 ASN A O 1
ATOM 537 N N . LYS A 1 66 ? 0.009 -6.105 14.890 1.00 89.62 66 LYS A N 1
ATOM 538 C CA . LYS A 1 66 ? 0.418 -6.669 13.590 1.00 89.62 66 LYS A CA 1
ATOM 539 C C . LYS A 1 66 ? 0.406 -5.591 12.505 1.00 89.62 66 LYS A C 1
ATOM 541 O O . LYS A 1 66 ? 1.336 -5.510 11.700 1.00 89.62 66 LYS A O 1
ATOM 546 N N . LEU A 1 67 ? -0.603 -4.716 12.517 1.00 88.69 67 LEU A N 1
ATOM 547 C CA . LEU A 1 67 ? -0.684 -3.560 11.621 1.00 88.69 67 LEU A CA 1
ATOM 548 C C . LEU A 1 67 ? 0.453 -2.564 11.854 1.00 88.69 67 LEU A C 1
ATOM 550 O O . LEU A 1 67 ? 1.051 -2.086 10.886 1.00 88.69 67 LEU A O 1
ATOM 554 N N . GLN A 1 68 ? 0.794 -2.276 13.112 1.00 88.44 68 GLN A N 1
ATOM 555 C CA . GLN A 1 68 ? 1.924 -1.411 13.437 1.00 88.44 68 GLN A CA 1
ATOM 556 C C . GLN A 1 68 ? 3.240 -2.022 12.947 1.00 88.44 68 GLN A C 1
ATOM 558 O O . GLN A 1 68 ? 4.013 -1.340 12.270 1.00 88.44 68 GLN A O 1
ATOM 563 N N . TRP A 1 69 ? 3.469 -3.312 13.205 1.00 90.50 69 TRP A N 1
ATOM 564 C CA . TRP A 1 69 ? 4.644 -4.021 12.699 1.00 90.50 69 TRP A CA 1
ATOM 565 C C . TRP A 1 69 ? 4.736 -3.955 11.169 1.00 90.50 69 TRP A C 1
ATOM 567 O O . TRP A 1 69 ? 5.802 -3.651 10.624 1.00 90.50 69 TRP A O 1
ATOM 577 N N . LEU A 1 70 ? 3.623 -4.182 10.465 1.00 91.19 70 LEU A N 1
ATOM 578 C CA . LEU A 1 70 ? 3.575 -4.109 9.006 1.00 91.19 70 LEU A CA 1
ATOM 579 C C . LEU A 1 70 ? 3.868 -2.687 8.511 1.00 91.19 70 LEU A C 1
ATOM 581 O O . LEU A 1 70 ? 4.665 -2.511 7.590 1.00 91.19 70 LEU A O 1
ATOM 585 N N . SER A 1 71 ? 3.280 -1.671 9.148 1.00 90.25 71 SER A N 1
ATOM 586 C CA . SER A 1 71 ? 3.511 -0.256 8.834 1.00 90.25 71 SER A CA 1
ATOM 587 C C . SER A 1 71 ? 4.984 0.121 8.995 1.00 90.25 71 SER A C 1
ATOM 589 O O . SER A 1 71 ? 5.591 0.706 8.094 1.00 90.25 71 SER A O 1
ATOM 591 N N . GLU A 1 72 ? 5.609 -0.274 10.103 1.00 91.06 72 GLU A N 1
ATOM 592 C CA . GLU A 1 72 ? 7.034 -0.044 10.344 1.00 91.06 72 GLU A CA 1
ATOM 593 C C . GLU A 1 72 ? 7.929 -0.800 9.356 1.00 91.06 72 GLU A C 1
ATOM 595 O O . GLU A 1 72 ? 8.928 -0.255 8.877 1.00 91.06 72 GLU A O 1
ATOM 600 N N . SER A 1 73 ? 7.569 -2.037 9.020 1.00 92.50 73 SER A N 1
ATOM 601 C CA . SER A 1 73 ? 8.316 -2.873 8.075 1.00 92.50 73 SER A CA 1
ATOM 602 C C . SER A 1 73 ? 8.248 -2.308 6.656 1.00 92.50 73 SER A C 1
ATOM 604 O O . SER A 1 73 ? 9.269 -2.220 5.972 1.00 92.50 73 SER A O 1
ATOM 606 N N . LEU A 1 74 ? 7.073 -1.826 6.238 1.00 91.81 74 LEU A N 1
ATOM 607 C CA . LEU A 1 74 ? 6.883 -1.141 4.961 1.00 91.81 74 LEU A CA 1
ATOM 608 C C . LEU A 1 74 ? 7.625 0.197 4.917 1.00 91.81 74 LEU A C 1
ATOM 610 O O . LEU A 1 74 ? 8.264 0.493 3.912 1.00 91.81 74 LEU A O 1
ATOM 614 N N . LYS A 1 75 ? 7.622 0.984 6.003 1.00 90.62 75 LYS A N 1
ATOM 615 C CA . LYS A 1 75 ? 8.402 2.235 6.086 1.00 90.62 75 LYS A CA 1
ATOM 616 C C . LYS A 1 75 ? 9.909 2.000 5.949 1.00 90.62 75 LYS A C 1
ATOM 618 O O . LYS A 1 75 ? 10.602 2.830 5.367 1.00 90.62 75 LYS A O 1
ATOM 623 N N . LYS A 1 76 ? 10.422 0.882 6.476 1.00 92.56 76 LYS A N 1
ATOM 624 C CA . LYS A 1 76 ? 11.841 0.495 6.368 1.00 92.56 76 LYS A CA 1
ATOM 625 C C . LYS A 1 76 ? 12.204 -0.073 4.992 1.00 92.56 76 LYS A C 1
ATOM 627 O O . LYS A 1 76 ? 13.388 -0.153 4.664 1.00 92.56 76 LYS A O 1
ATOM 632 N N . ASN A 1 77 ? 11.221 -0.465 4.181 1.00 92.06 77 ASN A N 1
ATOM 633 C CA . ASN A 1 77 ? 11.466 -1.057 2.875 1.00 92.06 77 ASN A CA 1
ATOM 634 C C . ASN A 1 77 ? 12.056 -0.026 1.889 1.00 92.06 77 ASN A C 1
ATOM 636 O O . ASN A 1 77 ? 11.532 1.072 1.700 1.00 92.06 77 ASN A O 1
ATOM 640 N N . LYS A 1 78 ? 13.144 -0.402 1.205 1.00 91.25 78 LYS A N 1
ATOM 641 C CA . LYS A 1 78 ? 13.880 0.470 0.270 1.00 91.25 78 LYS A CA 1
ATOM 642 C C . LYS A 1 78 ? 13.064 0.915 -0.949 1.00 91.25 78 LYS A C 1
ATOM 644 O O . LYS A 1 78 ? 13.408 1.923 -1.562 1.00 91.25 78 LYS A O 1
ATOM 649 N N . PHE A 1 79 ? 12.020 0.172 -1.311 1.00 90.75 79 PHE A N 1
ATOM 650 C CA . PHE A 1 79 ? 11.154 0.444 -2.452 1.00 90.75 79 PHE A CA 1
ATOM 651 C C . PHE A 1 79 ? 9.948 1.311 -2.101 1.00 90.75 79 PHE A C 1
ATOM 653 O O . PHE A 1 79 ? 9.214 1.689 -3.010 1.00 90.75 79 PHE A O 1
ATOM 660 N N . ILE A 1 80 ? 9.726 1.639 -0.827 1.00 90.69 80 ILE A N 1
ATOM 661 C CA . ILE A 1 80 ? 8.591 2.448 -0.380 1.00 90.69 80 ILE A CA 1
ATOM 662 C C . ILE A 1 80 ? 9.036 3.904 -0.191 1.00 90.69 80 ILE A C 1
ATOM 664 O O . ILE A 1 80 ? 10.105 4.204 0.349 1.00 90.69 80 ILE A O 1
ATOM 668 N N . SER A 1 81 ? 8.237 4.825 -0.728 1.00 89.31 81 SER A N 1
ATOM 669 C CA . SER A 1 81 ? 8.439 6.278 -0.648 1.00 89.31 81 SER A CA 1
ATOM 670 C C . SER A 1 81 ? 7.548 6.883 0.433 1.00 89.31 81 SER A C 1
ATOM 672 O O . SER A 1 81 ? 8.011 7.630 1.292 1.00 89.31 81 SER A O 1
ATOM 674 N N . LYS A 1 82 ? 6.264 6.509 0.420 1.00 88.50 82 LYS A N 1
ATOM 675 C CA . LYS A 1 82 ? 5.241 7.043 1.319 1.00 88.50 82 LYS A CA 1
ATOM 676 C C . LYS A 1 82 ? 4.306 5.930 1.774 1.00 88.50 82 LYS A C 1
ATOM 678 O O . LYS A 1 82 ? 3.981 5.035 0.997 1.00 88.50 82 LYS A O 1
ATOM 683 N N . LEU A 1 83 ? 3.858 6.022 3.018 1.00 87.81 83 LEU A N 1
ATOM 684 C CA . LEU A 1 83 ? 2.836 5.161 3.599 1.00 87.81 83 LEU A CA 1
ATOM 685 C C . LEU A 1 83 ? 1.797 6.045 4.287 1.00 87.81 83 LEU A C 1
ATOM 687 O O . LEU A 1 83 ? 2.173 6.971 5.012 1.00 87.81 83 LEU A O 1
ATOM 691 N N . ASP A 1 84 ? 0.517 5.758 4.072 1.00 84.50 84 ASP A N 1
ATOM 692 C CA . ASP A 1 84 ? -0.552 6.433 4.800 1.00 84.50 84 ASP A CA 1
ATOM 693 C C . ASP A 1 84 ? -0.644 5.835 6.211 1.00 84.50 84 ASP A C 1
ATOM 695 O O . ASP A 1 84 ? -0.934 4.655 6.394 1.00 84.50 84 ASP A O 1
ATOM 699 N N . ASN A 1 85 ? -0.321 6.645 7.222 1.00 73.56 85 ASN A N 1
ATOM 700 C CA . ASN A 1 85 ? -0.285 6.206 8.615 1.00 73.56 85 ASN A CA 1
ATOM 701 C C . ASN A 1 85 ? -1.712 6.209 9.184 1.00 73.56 85 ASN A C 1
ATOM 703 O O . ASN A 1 85 ? -2.312 7.279 9.294 1.00 73.56 85 ASN A O 1
ATOM 707 N N . LEU A 1 86 ? -2.259 5.044 9.525 1.00 73.19 86 LEU A N 1
ATOM 708 C CA . LEU A 1 86 ? -3.455 4.925 10.361 1.00 73.19 86 LEU A CA 1
ATOM 709 C C . LEU A 1 86 ? -3.008 5.046 11.822 1.00 73.19 86 LEU A C 1
ATOM 711 O O . LEU A 1 86 ? -2.382 4.139 12.358 1.00 73.19 86 LEU A O 1
ATOM 715 N N . GLU A 1 87 ? -3.270 6.194 12.437 1.00 71.50 87 GLU A N 1
ATOM 716 C CA . GLU A 1 87 ? -2.967 6.451 13.849 1.00 71.50 87 GLU A CA 1
ATOM 717 C C . GLU A 1 87 ? -4.202 6.101 14.675 1.00 71.50 87 GLU A C 1
ATOM 719 O O . GLU A 1 87 ? -5.004 6.972 15.007 1.00 71.50 87 GLU A O 1
ATOM 724 N N . ILE A 1 88 ? -4.390 4.803 14.911 1.00 71.94 88 ILE A N 1
ATOM 725 C CA . ILE A 1 88 ? -5.425 4.282 15.804 1.00 71.94 88 ILE A CA 1
ATOM 726 C C . ILE A 1 88 ? -4.765 4.084 17.166 1.00 71.94 88 ILE A C 1
ATOM 728 O O . ILE A 1 88 ? -3.730 3.424 17.260 1.00 71.94 88 ILE A O 1
ATOM 732 N N . GLU A 1 89 ? -5.319 4.715 18.196 1.00 73.75 89 GLU A N 1
ATOM 733 C CA . GLU A 1 89 ? -4.861 4.517 19.569 1.00 73.75 89 GLU A CA 1
ATOM 734 C C . GLU A 1 89 ? -5.222 3.103 20.039 1.00 73.75 89 GLU A C 1
ATOM 736 O O . GLU A 1 89 ? -6.231 2.539 19.613 1.00 73.75 89 GLU A O 1
ATOM 741 N N . ASP A 1 90 ? -4.385 2.529 20.902 1.00 75.88 90 ASP A N 1
ATOM 742 C CA . ASP A 1 90 ? -4.694 1.257 21.550 1.00 75.88 90 ASP A CA 1
ATOM 743 C C . ASP A 1 90 ? -5.833 1.488 22.551 1.00 75.88 90 ASP A C 1
ATOM 745 O O . ASP A 1 90 ? -5.701 2.254 23.511 1.00 75.88 90 ASP A O 1
ATOM 749 N N . VAL A 1 91 ? -6.982 0.883 22.269 1.00 80.38 91 VAL A N 1
ATOM 750 C CA . VAL A 1 91 ? -8.217 1.034 23.034 1.00 80.38 91 VAL A CA 1
ATOM 751 C C . VAL A 1 91 ? -8.685 -0.359 23.423 1.00 80.38 91 VAL A C 1
ATOM 753 O O . VAL A 1 91 ? -8.695 -1.278 22.607 1.00 80.38 91 VAL A O 1
ATOM 756 N N . SER A 1 92 ? -9.144 -0.508 24.663 1.00 83.50 92 SER A N 1
ATOM 757 C CA . SER A 1 92 ? -9.796 -1.733 25.123 1.00 83.50 92 SER A CA 1
ATOM 758 C C . SER A 1 92 ? -10.955 -2.127 24.203 1.00 83.50 92 SER A C 1
ATOM 760 O O . SER A 1 92 ? -11.806 -1.291 23.889 1.00 83.50 92 SER A O 1
ATOM 762 N N . ARG A 1 93 ? -11.029 -3.417 23.855 1.00 84.81 93 ARG A N 1
ATOM 763 C CA . ARG A 1 93 ? -12.034 -4.020 22.960 1.00 84.81 93 ARG A CA 1
ATOM 764 C C . ARG A 1 93 ? -13.460 -3.504 23.185 1.00 84.81 93 ARG A C 1
ATOM 766 O O . ARG A 1 93 ? -14.166 -3.224 22.225 1.00 84.81 93 ARG A O 1
ATOM 773 N N . GLU A 1 94 ? -13.858 -3.347 24.443 1.00 86.62 94 GLU A N 1
ATOM 774 C CA . GLU A 1 94 ? -15.198 -2.916 24.865 1.00 86.62 94 GLU A CA 1
ATOM 775 C C . GLU A 1 94 ? -15.611 -1.541 24.318 1.00 86.62 94 GLU A C 1
ATOM 777 O O . GLU A 1 94 ? -16.781 -1.333 24.022 1.00 86.62 94 GLU A O 1
ATOM 782 N N . PHE A 1 95 ? -14.657 -0.623 24.146 1.00 87.44 95 PHE A N 1
ATOM 783 C CA . PHE A 1 95 ? -14.908 0.746 23.678 1.00 87.44 95 PHE A CA 1
ATOM 784 C C . PHE A 1 95 ? -14.440 0.974 22.237 1.00 87.44 95 PHE A C 1
ATOM 786 O O . PHE A 1 95 ? -14.546 2.085 21.720 1.00 87.44 95 PHE A O 1
ATOM 793 N N . PHE A 1 96 ? -13.902 -0.053 21.574 1.00 89.88 96 PHE A N 1
ATOM 794 C CA . PHE A 1 96 ? -13.278 0.113 20.266 1.00 89.88 96 PHE A CA 1
ATOM 795 C C . PHE A 1 96 ? -14.272 0.592 19.205 1.00 89.88 96 PHE A C 1
ATOM 797 O O . PHE A 1 96 ? -13.992 1.569 18.514 1.00 89.88 96 PHE A O 1
ATOM 804 N N . SER A 1 97 ? -15.443 -0.044 19.104 1.00 90.19 97 SER A N 1
ATOM 805 C CA . SER A 1 97 ? -16.463 0.329 18.115 1.00 90.19 97 SER A CA 1
ATOM 806 C C . SER A 1 97 ? -16.992 1.747 18.337 1.00 90.19 97 SER A C 1
ATOM 808 O O . SER A 1 97 ? -17.104 2.517 17.381 1.00 90.19 97 SER A O 1
ATOM 810 N N . GLU A 1 98 ? -17.235 2.131 19.592 1.00 91.00 98 GLU A N 1
ATOM 811 C CA . GLU A 1 98 ? -17.689 3.478 19.959 1.00 91.00 98 GLU A CA 1
ATOM 812 C C . GLU A 1 98 ? -16.641 4.543 19.583 1.00 91.00 98 GLU A C 1
ATOM 814 O O . GLU A 1 98 ? -16.946 5.565 18.955 1.00 91.00 98 GLU A O 1
ATOM 819 N N . ILE A 1 99 ? -15.373 4.309 19.944 1.00 90.00 99 ILE A N 1
ATOM 820 C CA . ILE A 1 99 ? -14.284 5.249 19.662 1.00 90.00 99 ILE A CA 1
ATOM 821 C C . ILE A 1 99 ? -13.987 5.308 18.165 1.00 90.00 99 ILE A C 1
ATOM 823 O O . ILE A 1 99 ? -13.778 6.405 17.642 1.00 90.00 99 ILE A O 1
ATOM 827 N N . LEU A 1 100 ? -14.009 4.177 17.457 1.00 89.88 100 LEU A N 1
ATOM 828 C CA . LEU A 1 100 ? -13.794 4.136 16.015 1.00 89.88 100 LEU A CA 1
ATOM 829 C C . LEU A 1 100 ? -14.883 4.919 15.277 1.00 89.88 100 LEU A C 1
A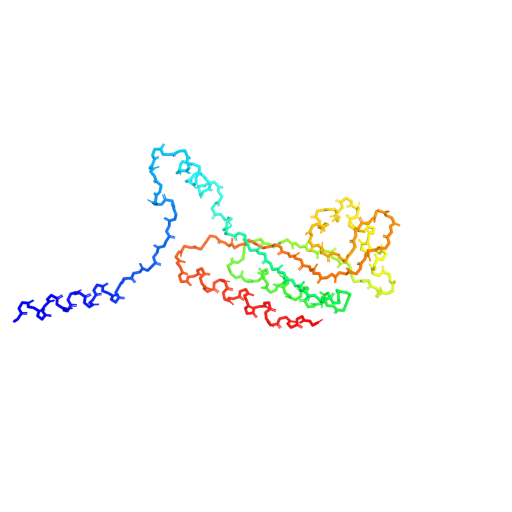TOM 831 O O . LEU A 1 100 ? -14.549 5.739 14.422 1.00 89.88 100 LEU A O 1
ATOM 835 N N . GLY A 1 101 ? -16.157 4.744 15.643 1.00 90.88 101 GLY A N 1
ATOM 836 C CA . GLY A 1 101 ? -17.267 5.505 15.063 1.00 90.88 101 GLY A CA 1
ATOM 837 C C . GLY A 1 101 ? -17.036 7.011 15.206 1.00 90.88 101 GLY A C 1
ATOM 838 O O . GLY A 1 101 ? -16.977 7.748 14.217 1.00 90.88 101 GLY A O 1
ATOM 839 N N . LYS A 1 102 ? -16.753 7.473 16.430 1.00 90.56 102 LYS A N 1
ATOM 840 C CA . LYS A 1 102 ? -16.433 8.886 16.712 1.00 90.56 102 LYS A CA 1
ATOM 841 C C . LYS A 1 102 ? -15.181 9.373 15.979 1.00 90.56 102 LYS A C 1
ATOM 843 O O . LYS A 1 102 ? -15.167 10.488 15.452 1.00 90.56 102 LYS A O 1
ATOM 848 N N . PHE A 1 103 ? -14.128 8.558 15.921 1.00 90.19 103 PHE A N 1
ATOM 849 C CA . PHE A 1 103 ? -12.880 8.889 15.237 1.00 90.19 103 PHE A CA 1
ATOM 850 C C . PHE A 1 103 ? -13.111 9.093 13.744 1.00 90.19 103 PHE A C 1
ATOM 852 O O . PHE A 1 103 ? -12.647 10.092 13.191 1.00 90.19 103 PHE A O 1
ATOM 859 N N . LEU A 1 104 ? -13.867 8.207 13.099 1.00 91.69 104 LEU A N 1
ATOM 860 C CA . LEU A 1 104 ? -14.130 8.266 11.667 1.00 91.69 104 LEU A CA 1
ATOM 861 C C . LEU A 1 104 ? -14.947 9.492 11.256 1.00 91.69 104 LEU A C 1
ATOM 863 O O . LEU A 1 104 ? -14.768 9.968 10.143 1.00 91.69 104 LEU A O 1
ATOM 867 N N . PHE A 1 105 ? -15.767 10.066 12.137 1.00 91.88 105 PHE A N 1
ATOM 868 C CA . PHE A 1 105 ? -16.423 11.360 11.886 1.00 91.88 105 PHE A CA 1
ATOM 869 C C . PHE A 1 105 ? -15.641 12.571 12.413 1.00 91.88 105 PHE A C 1
ATOM 871 O O . PHE A 1 105 ? -16.036 13.716 12.187 1.00 91.88 105 PHE A O 1
ATOM 878 N N . SER A 1 106 ? -14.509 12.356 13.084 1.00 90.31 106 SER A N 1
ATOM 879 C CA . SER A 1 106 ? -13.656 13.446 13.550 1.00 90.31 106 SER A CA 1
ATOM 880 C C . SER A 1 106 ? -12.893 14.106 12.388 1.00 90.31 106 SER A C 1
ATOM 882 O O . SER A 1 106 ? -12.570 13.445 11.394 1.00 90.31 106 SER A O 1
ATOM 884 N N . PRO A 1 107 ? -12.473 15.380 12.526 1.00 89.62 107 PRO A N 1
ATOM 885 C CA . PRO A 1 107 ? -11.659 16.058 11.512 1.00 89.62 107 PRO A CA 1
ATOM 886 C C . PRO A 1 107 ? -10.352 15.330 11.164 1.00 89.62 107 PRO A C 1
ATOM 888 O O . PRO A 1 107 ? -9.829 15.478 10.061 1.00 89.62 107 PRO A O 1
ATOM 891 N N . LYS A 1 108 ? -9.805 14.544 12.103 1.00 87.19 108 LYS A N 1
ATOM 892 C CA . LYS A 1 108 ? -8.586 13.757 11.885 1.00 87.19 108 LYS A CA 1
ATOM 893 C C . LYS A 1 108 ? -8.869 12.434 11.172 1.00 87.19 108 LYS A C 1
ATOM 895 O O . LYS A 1 108 ? -8.069 12.035 10.324 1.00 87.19 108 LYS A O 1
ATOM 900 N N . GLY A 1 109 ? -9.970 11.767 11.519 1.00 87.38 109 GLY A N 1
ATOM 901 C CA . GLY A 1 109 ? -10.277 10.413 11.061 1.00 87.38 109 GLY A CA 1
ATOM 902 C C . GLY A 1 109 ? -11.132 10.330 9.798 1.00 87.38 109 GLY A C 1
ATOM 903 O O . GLY A 1 109 ? -11.066 9.313 9.113 1.00 87.38 109 GLY A O 1
ATOM 904 N N . MET A 1 110 ? -11.834 11.401 9.400 1.00 89.19 110 MET A N 1
ATOM 905 C CA . MET A 1 110 ? -12.721 11.373 8.223 1.00 89.19 110 MET A CA 1
ATOM 906 C C . MET A 1 110 ? -12.026 10.970 6.918 1.00 89.19 110 MET A C 1
ATOM 908 O O . MET A 1 110 ? -12.616 10.309 6.068 1.00 89.19 110 MET A O 1
ATOM 912 N N . LYS A 1 111 ? -10.734 11.290 6.772 1.00 89.44 111 LYS A N 1
ATOM 913 C CA . LYS A 1 111 ? -9.927 10.865 5.614 1.00 89.44 111 LYS A CA 1
ATOM 914 C C . LYS A 1 111 ? -9.782 9.342 5.497 1.00 89.44 111 LYS A C 1
ATOM 916 O O . LYS A 1 111 ? -9.509 8.853 4.403 1.00 89.44 111 LYS A O 1
ATOM 921 N N . TYR A 1 112 ? -9.959 8.612 6.597 1.00 90.44 112 TYR A N 1
ATOM 922 C CA . TYR A 1 112 ? -9.828 7.161 6.670 1.00 90.44 112 TYR A CA 1
ATOM 923 C C . TYR A 1 112 ? -11.170 6.432 6.609 1.00 90.44 112 TYR A C 1
ATOM 925 O O . TYR A 1 112 ? -11.160 5.212 6.591 1.00 90.44 112 TYR A O 1
ATOM 933 N N . GLN A 1 113 ? -12.318 7.113 6.516 1.00 90.50 113 GLN A N 1
ATOM 934 C CA . GLN A 1 113 ? -13.621 6.434 6.397 1.00 90.50 113 GLN A CA 1
ATOM 935 C C . GLN A 1 113 ? -13.632 5.401 5.269 1.00 90.50 113 GLN A C 1
ATOM 937 O O . GLN A 1 113 ? -14.008 4.254 5.469 1.00 90.50 113 GLN A O 1
ATOM 942 N N . ASN A 1 114 ? -13.096 5.775 4.106 1.00 90.56 114 ASN A N 1
ATOM 943 C CA . ASN A 1 114 ? -13.015 4.888 2.948 1.00 90.56 114 ASN A CA 1
ATOM 944 C C . ASN A 1 114 ? -12.022 3.730 3.117 1.00 90.56 114 ASN A C 1
ATOM 946 O O . ASN A 1 114 ? -11.891 2.924 2.197 1.00 90.56 114 ASN A O 1
ATOM 950 N N . TYR A 1 115 ? -11.254 3.680 4.205 1.00 92.31 115 TYR A N 1
ATOM 951 C CA . TYR A 1 115 ? -10.297 2.606 4.454 1.00 92.31 115 TYR A CA 1
ATOM 952 C C . TYR A 1 115 ? -10.976 1.400 5.095 1.00 92.31 115 TYR A C 1
ATOM 954 O O . TYR A 1 115 ? -10.465 0.295 4.961 1.00 92.31 115 TYR A O 1
ATOM 962 N N . PHE A 1 116 ? -12.127 1.597 5.730 1.00 92.19 116 PHE A N 1
ATOM 963 C CA . PHE A 1 116 ? -12.884 0.544 6.386 1.00 92.19 116 PHE A CA 1
ATOM 964 C C . PHE A 1 116 ? -14.062 0.128 5.512 1.00 92.19 116 PHE A C 1
ATOM 966 O O . PHE A 1 116 ? -14.754 0.963 4.929 1.00 92.19 116 PHE A O 1
ATOM 973 N N . PHE A 1 117 ? -14.272 -1.176 5.417 1.00 92.94 117 PHE A N 1
ATOM 974 C CA . PHE A 1 117 ? -15.445 -1.780 4.813 1.00 92.94 117 PHE A CA 1
ATOM 975 C C . PHE A 1 117 ? -16.254 -2.412 5.934 1.00 92.94 117 PHE A C 1
ATOM 977 O O . PHE A 1 117 ? -15.769 -3.318 6.608 1.00 92.94 117 PHE A O 1
ATOM 984 N N . PHE A 1 118 ? -17.461 -1.905 6.136 1.00 92.94 118 PHE A N 1
ATOM 985 C CA . PHE A 1 118 ? -18.369 -2.326 7.196 1.00 92.94 118 PHE A CA 1
ATOM 986 C C . PHE A 1 118 ? -19.437 -3.275 6.651 1.00 92.94 118 PHE A C 1
ATOM 988 O O . PHE A 1 118 ? -19.712 -3.262 5.447 1.00 92.94 118 PHE A O 1
ATOM 995 N N . ASN A 1 119 ? -20.043 -4.086 7.522 1.00 92.25 119 ASN A N 1
ATOM 996 C CA . ASN A 1 119 ? -21.187 -4.918 7.131 1.00 92.25 119 ASN A CA 1
ATOM 997 C C . ASN A 1 119 ? -22.447 -4.075 6.821 1.00 92.25 119 ASN A C 1
ATOM 999 O O . ASN A 1 119 ? -23.258 -4.458 5.979 1.00 92.25 119 ASN A O 1
ATOM 1003 N N . GLU A 1 120 ? -22.551 -2.904 7.449 1.00 91.62 120 GLU A N 1
ATOM 1004 C CA . GLU A 1 120 ? -23.679 -1.976 7.423 1.00 91.62 120 GLU A CA 1
ATOM 1005 C C . GLU A 1 120 ? -23.189 -0.546 7.148 1.00 91.62 120 GLU A C 1
ATOM 1007 O O . GLU A 1 120 ? -21.988 -0.268 7.077 1.00 91.62 120 GLU A O 1
ATOM 1012 N N . SER A 1 121 ? -24.120 0.388 6.946 1.00 89.25 121 SER A N 1
ATOM 1013 C CA . SER A 1 121 ? -23.772 1.796 6.761 1.00 89.25 121 SER A CA 1
ATOM 1014 C C . SER A 1 121 ? -23.221 2.398 8.050 1.00 89.25 121 SER A C 1
ATOM 1016 O O . SER A 1 121 ? -23.853 2.329 9.095 1.00 89.25 121 SER A O 1
ATOM 1018 N N . LEU A 1 122 ? -22.060 3.045 7.954 1.00 90.44 122 LEU A N 1
ATOM 1019 C CA . LEU A 1 122 ? -21.480 3.800 9.059 1.00 90.44 122 LEU A CA 1
ATOM 1020 C C . LEU A 1 122 ? -22.304 5.075 9.319 1.00 90.44 122 LEU A C 1
ATOM 1022 O O . LEU A 1 122 ? -22.315 5.982 8.480 1.00 90.44 122 LEU A O 1
ATOM 1026 N N . GLU A 1 123 ? -22.939 5.161 10.487 1.00 90.50 123 GLU A N 1
ATOM 1027 C CA . GLU A 1 123 ? -23.725 6.320 10.921 1.00 90.50 123 GLU A CA 1
ATOM 1028 C C . GLU A 1 123 ? -22.973 7.198 11.929 1.00 90.50 123 GLU A C 1
ATOM 1030 O O . GLU A 1 123 ? -22.099 6.755 12.675 1.00 90.50 123 GLU A O 1
ATOM 1035 N N . CYS A 1 124 ? -23.275 8.498 11.920 1.00 85.31 124 CYS A N 1
ATOM 1036 C CA . CYS A 1 124 ? -22.620 9.459 12.802 1.00 85.31 124 CYS A CA 1
ATOM 1037 C C . CYS A 1 124 ? -23.208 9.379 14.213 1.00 85.31 124 CYS A C 1
ATOM 1039 O O . CYS A 1 124 ? -24.424 9.368 14.359 1.00 85.31 124 CYS A O 1
ATOM 1041 N N . LEU A 1 125 ? -22.344 9.434 15.236 1.00 81.06 125 LEU A N 1
ATOM 1042 C CA . LEU A 1 125 ? -22.693 9.321 16.665 1.00 81.06 125 LEU A CA 1
ATOM 1043 C C . LEU A 1 125 ? -23.200 7.939 17.105 1.00 81.06 125 LEU A C 1
ATOM 1045 O O . LEU A 1 125 ? -23.637 7.806 18.247 1.00 81.06 125 LEU A O 1
ATOM 1049 N N . GLU A 1 126 ? -23.076 6.934 16.246 1.00 88.56 126 GLU A N 1
ATOM 1050 C CA . GLU A 1 126 ? -23.331 5.534 16.574 1.00 88.56 126 GLU A CA 1
ATOM 1051 C C . GLU A 1 126 ? -22.021 4.742 16.645 1.00 88.56 126 GLU A C 1
ATOM 1053 O O . GLU A 1 126 ? -20.949 5.223 16.247 1.00 88.56 126 GLU A O 1
ATOM 1058 N N . ASP A 1 127 ? -22.107 3.531 17.188 1.00 90.31 127 ASP A N 1
ATOM 1059 C CA . ASP A 1 127 ? -20.978 2.610 17.238 1.00 90.31 127 ASP A CA 1
ATOM 1060 C C . ASP A 1 127 ? -20.610 2.160 15.822 1.00 90.31 127 ASP A C 1
ATOM 1062 O O . ASP A 1 127 ? -21.474 1.945 14.970 1.00 90.31 127 ASP A O 1
ATOM 1066 N N . ALA A 1 128 ? -19.311 2.009 15.555 1.00 90.62 128 ALA A N 1
ATOM 1067 C CA . ALA A 1 128 ? -18.865 1.482 14.275 1.00 90.62 128 ALA A CA 1
ATOM 1068 C C . ALA A 1 128 ? -19.411 0.052 14.080 1.00 90.62 128 ALA A C 1
ATOM 1070 O O . ALA A 1 128 ? -19.193 -0.792 14.961 1.00 90.62 128 ALA A O 1
ATOM 1071 N N . PRO A 1 129 ? -20.066 -0.242 12.939 1.00 91.69 129 PRO A N 1
ATOM 1072 C CA . PRO A 1 129 ? -20.500 -1.596 12.625 1.00 91.69 129 PRO A CA 1
ATOM 1073 C C . PRO A 1 129 ? -19.313 -2.558 12.509 1.00 91.69 129 PRO A C 1
ATOM 1075 O O . PRO A 1 129 ? -18.145 -2.158 12.497 1.00 91.69 129 PRO A O 1
ATOM 1078 N N . GLU A 1 130 ? -19.610 -3.847 12.371 1.00 90.81 130 GLU A N 1
ATOM 1079 C CA . GLU A 1 130 ? -18.582 -4.870 12.193 1.00 90.81 130 GLU A CA 1
ATOM 1080 C C . GLU A 1 130 ? -17.725 -4.596 10.945 1.00 90.81 130 GLU A C 1
ATOM 1082 O O . GLU A 1 130 ? -18.238 -4.315 9.855 1.00 90.81 130 GLU A O 1
ATOM 1087 N N . ILE A 1 131 ? -16.402 -4.674 11.111 1.00 91.00 131 ILE A N 1
ATOM 1088 C CA . ILE A 1 131 ? -15.424 -4.416 10.052 1.00 91.00 131 ILE A CA 1
ATOM 1089 C C . ILE A 1 131 ? -15.203 -5.708 9.265 1.00 91.00 131 ILE A C 1
ATOM 1091 O O . ILE A 1 131 ? -14.640 -6.670 9.774 1.00 91.00 131 ILE A O 1
ATOM 1095 N N . LEU A 1 132 ? -15.588 -5.707 7.992 1.00 91.38 132 LEU A N 1
ATOM 1096 C CA . LEU A 1 132 ? -15.354 -6.820 7.071 1.00 91.38 132 LEU A CA 1
ATOM 1097 C C . LEU A 1 132 ? -13.952 -6.778 6.469 1.00 91.38 132 LEU A C 1
ATOM 1099 O O . LEU A 1 132 ? -13.322 -7.813 6.257 1.00 91.38 132 LEU A O 1
ATOM 1103 N N . ALA A 1 133 ? -13.468 -5.578 6.153 1.00 91.75 133 ALA A N 1
ATOM 1104 C CA . ALA A 1 133 ? -12.137 -5.404 5.599 1.00 91.75 133 ALA A CA 1
ATOM 1105 C C . ALA A 1 133 ? -11.558 -4.028 5.914 1.00 91.75 133 ALA A C 1
ATOM 1107 O O . ALA A 1 133 ? -12.273 -3.034 6.049 1.00 91.75 133 ALA A O 1
ATOM 1108 N N . VAL A 1 134 ? -10.232 -3.960 5.948 1.00 91.69 134 VAL A N 1
ATOM 1109 C CA . VAL A 1 134 ? -9.477 -2.713 6.048 1.00 91.69 134 VAL A CA 1
ATOM 1110 C C . VAL A 1 134 ? -8.521 -2.627 4.874 1.00 91.69 134 VAL A C 1
ATOM 1112 O O . VAL A 1 134 ? -7.868 -3.602 4.502 1.00 91.69 134 VAL A O 1
ATOM 1115 N N . LYS A 1 135 ? -8.412 -1.441 4.284 1.00 92.38 135 LYS A N 1
ATOM 1116 C CA . LYS A 1 135 ? -7.391 -1.135 3.291 1.00 92.38 135 LYS A CA 1
ATOM 1117 C C . LYS A 1 135 ? -6.472 -0.026 3.761 1.00 92.38 135 LYS A C 1
ATOM 1119 O O . LYS A 1 135 ? -6.878 0.880 4.479 1.00 92.38 135 LYS A O 1
ATOM 1124 N N . PHE A 1 136 ? -5.244 -0.047 3.271 1.00 90.69 136 PHE A N 1
ATOM 1125 C CA . PHE A 1 136 ? -4.333 1.082 3.395 1.00 90.69 136 PHE A CA 1
ATOM 1126 C C . PHE A 1 136 ? -3.530 1.257 2.111 1.00 90.69 136 PHE A C 1
ATOM 1128 O O . PHE A 1 136 ? -3.330 0.319 1.330 1.00 90.69 136 PHE A O 1
ATOM 1135 N N . HIS A 1 137 ? -3.082 2.487 1.883 1.00 92.00 137 HIS A N 1
ATOM 1136 C CA . HIS A 1 137 ? -2.347 2.854 0.685 1.00 92.00 137 HIS A CA 1
ATOM 1137 C C . HIS A 1 137 ? -0.873 3.083 0.993 1.00 92.00 137 HIS A C 1
ATOM 1139 O O . HIS A 1 137 ? -0.491 3.640 2.024 1.00 92.00 137 HIS A O 1
ATOM 1145 N N . TYR A 1 138 ? -0.042 2.686 0.041 1.00 92.25 138 TYR A N 1
ATOM 1146 C CA . TYR A 1 138 ? 1.382 2.957 0.053 1.00 92.25 138 TYR A CA 1
ATOM 1147 C C . TYR A 1 138 ? 1.826 3.386 -1.345 1.00 92.25 138 TYR A C 1
ATOM 1149 O O . TYR A 1 138 ? 1.157 3.124 -2.345 1.00 92.25 138 TYR A O 1
ATOM 1157 N N . VAL A 1 139 ? 2.957 4.072 -1.430 1.00 91.38 139 VAL A N 1
ATOM 1158 C CA . VAL A 1 139 ? 3.516 4.560 -2.691 1.00 91.38 139 VAL A CA 1
ATOM 1159 C C . VAL A 1 139 ? 4.929 4.029 -2.816 1.00 91.38 139 VAL A C 1
ATOM 1161 O O . VAL A 1 139 ? 5.765 4.257 -1.937 1.00 91.38 139 VAL A O 1
ATOM 1164 N N . HIS A 1 140 ? 5.199 3.322 -3.910 1.00 90.75 140 HIS A N 1
ATOM 1165 C CA . HIS A 1 140 ? 6.554 2.915 -4.244 1.00 90.75 140 HIS A CA 1
ATOM 1166 C C . HIS A 1 140 ? 7.411 4.132 -4.611 1.00 90.75 140 HIS A C 1
ATOM 1168 O O . HIS A 1 140 ? 6.914 5.165 -5.053 1.00 90.75 140 HIS A O 1
ATOM 1174 N N . ARG A 1 141 ? 8.728 4.012 -4.470 1.00 88.19 141 ARG A N 1
ATOM 1175 C CA . ARG A 1 141 ? 9.667 4.914 -5.149 1.00 88.19 141 ARG A CA 1
ATOM 1176 C C . ARG A 1 141 ? 9.584 4.679 -6.657 1.00 88.19 141 ARG A C 1
ATOM 1178 O O . ARG A 1 141 ? 9.030 3.675 -7.104 1.00 88.19 141 ARG A O 1
ATOM 1185 N N . ILE A 1 142 ? 10.141 5.587 -7.452 1.00 82.62 142 ILE A N 1
ATOM 1186 C CA . ILE A 1 142 ? 10.286 5.322 -8.885 1.00 82.62 142 ILE A CA 1
ATOM 1187 C C . ILE A 1 142 ? 11.247 4.146 -9.057 1.00 82.62 142 ILE A C 1
ATOM 1189 O O . ILE A 1 142 ? 12.402 4.206 -8.636 1.00 82.62 142 ILE A O 1
ATOM 1193 N N . ILE A 1 143 ? 10.741 3.070 -9.654 1.00 81.81 143 ILE A N 1
ATOM 1194 C CA . ILE A 1 143 ? 11.500 1.860 -9.943 1.00 81.81 143 ILE A CA 1
ATOM 1195 C C . ILE A 1 143 ? 11.604 1.739 -11.456 1.00 81.81 143 ILE A C 1
ATOM 1197 O O . ILE A 1 143 ? 10.604 1.521 -12.149 1.00 81.81 143 ILE A O 1
ATOM 1201 N N . ASN A 1 144 ? 12.829 1.891 -11.949 1.00 76.69 144 ASN A N 1
ATOM 1202 C CA . ASN A 1 144 ? 13.146 1.761 -13.361 1.00 76.69 144 ASN A CA 1
ATOM 1203 C C . ASN A 1 144 ? 13.503 0.304 -13.653 1.00 76.69 144 ASN A C 1
ATOM 1205 O O . ASN A 1 144 ? 14.432 -0.239 -13.060 1.00 76.69 144 ASN A O 1
ATOM 1209 N N . GLY A 1 145 ? 12.778 -0.313 -14.581 1.00 79.31 145 GLY A N 1
ATOM 1210 C CA . GLY A 1 145 ? 13.014 -1.693 -14.990 1.00 79.31 145 GLY A CA 1
ATOM 1211 C C . GLY A 1 145 ? 12.095 -2.700 -14.302 1.00 79.31 145 GLY A C 1
ATOM 1212 O O . GLY A 1 145 ? 11.777 -2.618 -13.115 1.00 79.31 145 GLY A O 1
ATOM 1213 N N . ARG A 1 146 ? 11.668 -3.686 -15.089 1.00 81.25 146 ARG A N 1
ATOM 1214 C CA . ARG A 1 146 ? 10.682 -4.696 -14.694 1.00 81.25 146 ARG A CA 1
ATOM 1215 C C . ARG A 1 146 ? 11.160 -5.575 -13.536 1.00 81.25 146 ARG A C 1
ATOM 1217 O O . ARG A 1 146 ? 10.370 -5.904 -12.659 1.00 81.25 146 ARG A O 1
ATOM 1224 N N . ASP A 1 147 ? 12.436 -5.952 -13.519 1.00 85.75 147 ASP A N 1
ATOM 1225 C CA . ASP A 1 147 ? 12.957 -6.893 -12.520 1.00 85.75 147 ASP A CA 1
ATOM 1226 C C . ASP A 1 147 ? 12.885 -6.320 -11.100 1.00 85.75 147 ASP A C 1
ATOM 1228 O O . ASP A 1 147 ? 12.527 -7.028 -10.162 1.00 85.75 147 ASP A O 1
ATOM 1232 N N . ASP A 1 148 ? 13.167 -5.027 -10.935 1.00 87.81 148 ASP A N 1
ATOM 1233 C CA . ASP A 1 148 ? 13.069 -4.376 -9.630 1.00 87.81 148 ASP A CA 1
ATOM 1234 C C . ASP A 1 148 ? 11.616 -4.068 -9.252 1.00 87.81 148 ASP A C 1
ATOM 1236 O O . ASP A 1 148 ? 11.280 -4.106 -8.070 1.00 87.81 148 ASP A O 1
ATOM 1240 N N . GLN A 1 149 ? 10.729 -3.835 -10.229 1.00 87.25 149 GLN A N 1
ATOM 1241 C CA . GLN A 1 149 ? 9.287 -3.717 -9.972 1.00 87.25 149 GLN A CA 1
ATOM 1242 C C . GLN A 1 149 ? 8.711 -5.031 -9.434 1.00 87.25 149 GLN A C 1
ATOM 1244 O O . GLN A 1 149 ? 7.940 -5.018 -8.476 1.00 87.25 149 GLN A O 1
ATOM 1249 N N . LEU A 1 150 ? 9.119 -6.165 -10.014 1.00 88.88 150 LEU A N 1
ATOM 1250 C CA . LEU A 1 150 ? 8.729 -7.490 -9.535 1.00 88.88 150 LEU A CA 1
ATOM 1251 C C . LEU A 1 150 ? 9.241 -7.734 -8.115 1.00 88.88 150 LEU A C 1
ATOM 1253 O O . LEU A 1 150 ? 8.447 -8.072 -7.243 1.00 88.88 150 LEU A O 1
ATOM 1257 N N . LYS A 1 151 ? 10.524 -7.456 -7.846 1.00 92.31 151 LYS A N 1
ATOM 1258 C CA . LYS A 1 151 ? 11.082 -7.566 -6.487 1.00 92.31 151 LYS A CA 1
ATOM 1259 C C . LYS A 1 151 ? 10.340 -6.687 -5.484 1.00 92.31 151 LYS A C 1
ATOM 1261 O O . LYS A 1 151 ? 10.053 -7.143 -4.386 1.00 92.31 151 LYS A O 1
ATOM 1266 N N . ALA A 1 152 ? 10.011 -5.446 -5.843 1.00 91.81 152 ALA A N 1
ATOM 1267 C CA . ALA A 1 152 ? 9.281 -4.548 -4.954 1.00 91.81 152 ALA A CA 1
ATOM 1268 C C . ALA A 1 152 ? 7.875 -5.068 -4.629 1.00 91.81 152 ALA A C 1
ATOM 1270 O O . ALA A 1 152 ? 7.440 -4.986 -3.481 1.00 91.81 152 ALA A O 1
ATOM 1271 N N . MET A 1 153 ? 7.177 -5.628 -5.620 1.00 91.00 153 MET A N 1
ATOM 1272 C CA . MET A 1 153 ? 5.882 -6.269 -5.408 1.00 91.00 153 MET A CA 1
ATOM 1273 C C . MET A 1 153 ? 6.013 -7.516 -4.522 1.00 91.00 153 MET A C 1
ATOM 1275 O O . MET A 1 153 ? 5.222 -7.690 -3.596 1.00 91.00 153 MET A O 1
ATOM 1279 N N . ASP A 1 154 ? 7.001 -8.370 -4.785 1.00 93.94 154 ASP A N 1
ATOM 1280 C CA . ASP A 1 154 ? 7.215 -9.611 -4.038 1.00 93.94 154 ASP A CA 1
ATOM 1281 C C . ASP A 1 154 ? 7.642 -9.341 -2.588 1.00 93.94 154 ASP A C 1
ATOM 1283 O O . ASP A 1 154 ? 7.169 -10.019 -1.677 1.00 93.94 154 ASP A O 1
ATOM 1287 N N . GLU A 1 155 ? 8.452 -8.306 -2.339 1.00 93.88 155 GLU A N 1
ATOM 1288 C CA . GLU A 1 155 ? 8.802 -7.870 -0.983 1.00 93.88 155 GLU A CA 1
ATOM 1289 C C . GLU A 1 155 ? 7.564 -7.401 -0.206 1.00 93.88 155 GLU A C 1
ATOM 1291 O O . GLU A 1 155 ? 7.374 -7.813 0.938 1.00 93.88 155 GLU A O 1
ATOM 1296 N N . VAL A 1 156 ? 6.678 -6.602 -0.817 1.00 93.44 156 VAL A N 1
ATOM 1297 C CA . VAL A 1 156 ? 5.422 -6.193 -0.161 1.00 93.44 156 VAL A CA 1
ATOM 1298 C C . VAL A 1 156 ? 4.540 -7.407 0.130 1.00 93.44 156 VAL A C 1
ATOM 1300 O O . VAL A 1 156 ? 4.055 -7.545 1.250 1.00 93.44 156 VAL A O 1
ATOM 1303 N N . LYS A 1 157 ? 4.371 -8.323 -0.834 1.00 93.69 157 LYS A N 1
ATOM 1304 C CA . LYS A 1 157 ? 3.605 -9.563 -0.629 1.00 93.69 157 LYS A CA 1
ATOM 1305 C C . LYS A 1 157 ? 4.174 -10.402 0.511 1.00 93.69 157 LYS A C 1
ATOM 1307 O O . LYS A 1 157 ? 3.413 -10.894 1.335 1.00 93.69 157 LYS A O 1
ATOM 1312 N N . SER A 1 158 ? 5.497 -10.538 0.580 1.00 94.94 158 SER A N 1
ATOM 1313 C CA . SER A 1 158 ? 6.163 -11.290 1.642 1.00 94.94 158 SER A CA 1
ATOM 1314 C C . SER A 1 158 ? 5.981 -10.641 3.013 1.00 94.94 158 SER A C 1
ATOM 1316 O O . SER A 1 158 ? 5.824 -11.363 3.993 1.00 94.94 158 SER A O 1
ATOM 1318 N N . LEU A 1 159 ? 6.000 -9.307 3.100 1.00 94.00 159 LEU A N 1
ATOM 1319 C CA . LEU A 1 159 ? 5.754 -8.588 4.353 1.00 94.00 159 LEU A CA 1
ATOM 1320 C C . LEU A 1 159 ? 4.305 -8.747 4.819 1.00 94.00 159 LEU A C 1
ATOM 1322 O O . LEU A 1 159 ? 4.074 -9.032 5.990 1.00 94.00 159 LEU A O 1
ATOM 1326 N N . VAL A 1 160 ? 3.340 -8.615 3.904 1.00 92.06 160 VAL A N 1
ATOM 1327 C CA . VAL A 1 160 ? 1.915 -8.817 4.209 1.00 92.06 160 VAL A CA 1
ATOM 1328 C C . VAL A 1 160 ? 1.657 -10.260 4.647 1.00 92.06 160 VAL A C 1
ATOM 1330 O O . VAL A 1 160 ? 1.015 -10.474 5.669 1.00 92.06 160 VAL A O 1
ATOM 1333 N N . ALA A 1 161 ? 2.213 -11.246 3.938 1.00 91.56 161 ALA A N 1
ATOM 1334 C CA . ALA A 1 161 ? 2.110 -12.651 4.327 1.00 91.56 161 ALA A CA 1
ATOM 1335 C C . ALA A 1 161 ? 2.780 -12.929 5.685 1.00 91.56 161 ALA A C 1
ATOM 1337 O O . ALA A 1 161 ? 2.257 -13.697 6.482 1.00 91.56 161 ALA A O 1
ATOM 1338 N N . GLY A 1 162 ? 3.909 -12.277 5.978 1.00 90.69 162 GLY A N 1
ATOM 1339 C CA . GLY A 1 162 ? 4.626 -12.429 7.245 1.00 90.69 162 GLY A CA 1
ATOM 1340 C C . GLY A 1 162 ? 3.896 -11.855 8.464 1.00 90.69 162 GLY A C 1
ATOM 1341 O O . GLY A 1 162 ? 4.159 -12.305 9.578 1.00 90.69 162 GLY A O 1
ATOM 1342 N N . ALA A 1 163 ? 2.973 -10.906 8.270 1.00 88.12 163 ALA A N 1
ATOM 1343 C CA . ALA A 1 163 ? 2.170 -10.340 9.354 1.00 88.12 163 ALA A CA 1
ATOM 1344 C C . ALA A 1 163 ? 1.191 -11.361 9.962 1.00 88.12 163 ALA A C 1
ATOM 1346 O O . ALA A 1 163 ? 0.838 -11.222 11.130 1.00 88.12 163 ALA A O 1
ATOM 1347 N N . ASN A 1 164 ? 0.790 -12.388 9.194 1.00 87.88 164 ASN A 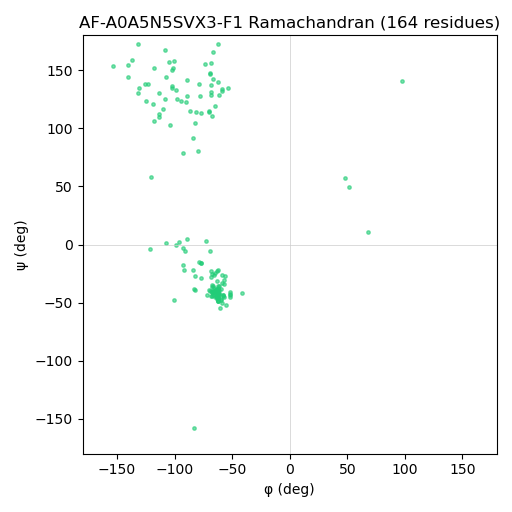N 1
ATOM 1348 C CA . ASN A 1 164 ? -0.159 -13.428 9.609 1.00 87.88 164 ASN A CA 1
ATOM 1349 C C . ASN A 1 164 ? -1.431 -12.846 10.256 1.00 87.88 164 ASN A C 1
ATOM 1351 O O . ASN A 1 164 ? -1.739 -13.154 11.411 1.00 87.88 164 ASN A O 1
ATOM 1355 N N . PHE A 1 165 ? -2.140 -11.978 9.529 1.00 84.62 165 PHE A N 1
ATOM 1356 C CA . PHE A 1 165 ? -3.492 -11.551 9.911 1.00 84.62 165 PHE A CA 1
ATOM 1357 C C . PHE A 1 165 ? -4.435 -12.761 9.919 1.00 84.62 165 PHE A C 1
ATOM 1359 O O . PHE A 1 165 ? -4.288 -13.651 9.072 1.00 84.62 165 PHE A O 1
ATOM 1366 N N . SER A 1 166 ? -5.329 -12.820 10.902 1.00 70.44 166 SER A N 1
ATOM 1367 C CA . SER A 1 166 ? -6.196 -13.972 11.185 1.00 70.44 166 SER A CA 1
ATOM 1368 C C . SER A 1 166 ? -7.618 -13.566 11.508 1.00 70.44 166 SER A C 1
ATOM 1370 O O . SER A 1 166 ? -7.744 -12.636 12.335 1.00 70.44 166 SER A O 1
#